Protein AF-A0A1F8F5S4-F1 (afdb_monomer_lite)

Secondary structure (DSSP, 8-state):
--------TTHHHHHHHTT---------SHHHHHHHHHHHHHHHHHHHHHHHHHHHHHS--HHHHHHHHHHHHHHHHHHHHHHHHTTS--HHHHHHHHHHHHHHHHHHH--GGG-------

Radius of gyration: 18.39 Å; chains: 1; bounding box: 43×29×50 Å

Structure (mmCIF, N/CA/C/O backbone):
data_AF-A0A1F8F5S4-F1
#
_entry.id   AF-A0A1F8F5S4-F1
#
loop_
_atom_site.group_PDB
_atom_site.id
_atom_site.type_symbol
_atom_site.label_atom_id
_atom_site.label_alt_id
_atom_site.label_comp_id
_atom_site.label_asym_id
_atom_site.label_entity_id
_atom_site.label_seq_id
_atom_site.pdbx_PDB_ins_code
_atom_site.Cartn_x
_atom_site.Cartn_y
_atom_site.Cartn_z
_atom_site.occupancy
_atom_site.B_iso_or_equiv
_atom_site.auth_seq_id
_atom_site.auth_comp_id
_atom_site.auth_asym_id
_atom_site.auth_atom_id
_atom_site.pdbx_PDB_model_num
ATOM 1 N N . MET A 1 1 ? -3.335 6.598 23.772 1.00 67.62 1 MET A N 1
ATOM 2 C CA . MET A 1 1 ? -2.866 7.152 22.482 1.00 67.62 1 MET A CA 1
ATOM 3 C C . MET A 1 1 ? -4.069 7.521 21.626 1.00 67.62 1 MET A C 1
ATOM 5 O O . MET A 1 1 ? -5.108 6.882 21.768 1.00 67.62 1 MET A O 1
ATOM 9 N N . LYS A 1 2 ? -3.966 8.569 20.802 1.00 81.50 2 LYS A N 1
ATOM 10 C CA . LYS A 1 2 ? -5.013 8.971 19.852 1.00 81.50 2 LYS A CA 1
ATOM 11 C C . LYS A 1 2 ? -4.551 8.562 18.457 1.00 81.50 2 LYS A C 1
ATOM 13 O O . LYS A 1 2 ? -3.484 8.989 18.037 1.00 81.50 2 LYS A O 1
ATOM 18 N N . TYR A 1 3 ? -5.343 7.744 17.776 1.00 87.56 3 TYR A N 1
ATOM 19 C CA . TYR A 1 3 ? -5.066 7.304 16.411 1.00 87.56 3 TYR A CA 1
ATOM 20 C C . TYR A 1 3 ? -5.969 8.062 15.441 1.00 87.56 3 TYR A C 1
ATOM 22 O O . TYR A 1 3 ? -7.119 8.358 15.766 1.00 87.56 3 TYR A O 1
ATOM 30 N N . ASN A 1 4 ? -5.442 8.386 14.265 1.00 90.56 4 ASN A N 1
ATOM 31 C CA . ASN A 1 4 ? -6.189 9.007 13.176 1.00 90.56 4 ASN A CA 1
ATOM 32 C C . ASN A 1 4 ? -5.799 8.332 11.859 1.00 90.56 4 ASN A C 1
ATOM 34 O O . ASN A 1 4 ? -5.264 8.985 10.968 1.00 90.56 4 ASN A O 1
ATOM 38 N N . LYS A 1 5 ? -6.007 7.016 11.774 1.00 95.12 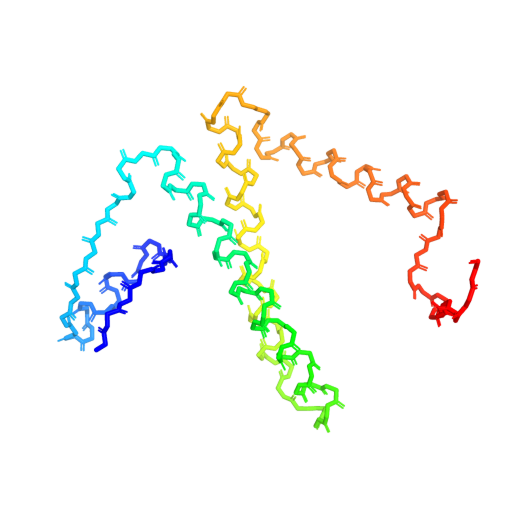5 LYS A N 1
ATOM 39 C CA . LYS A 1 5 ? -5.617 6.205 10.618 1.00 95.12 5 LYS A CA 1
ATOM 40 C C . LYS A 1 5 ? -6.790 5.421 10.052 1.00 95.12 5 LYS A C 1
ATOM 42 O O . LYS A 1 5 ? -7.740 5.116 10.776 1.00 95.12 5 LYS A O 1
ATOM 47 N N . LEU A 1 6 ? -6.711 5.114 8.762 1.00 97.75 6 LEU A N 1
ATOM 48 C CA . LEU A 1 6 ? -7.646 4.210 8.105 1.00 97.75 6 LEU A CA 1
ATOM 49 C C . LEU A 1 6 ? -7.361 2.775 8.558 1.00 97.75 6 LEU A C 1
ATOM 51 O O . LEU A 1 6 ? -6.207 2.367 8.647 1.00 97.75 6 LEU A O 1
ATOM 55 N N . VAL A 1 7 ? -8.407 2.008 8.848 1.00 97.25 7 VAL A N 1
ATOM 56 C CA . VAL A 1 7 ? -8.300 0.600 9.251 1.00 97.25 7 VAL A CA 1
ATOM 57 C C . VAL A 1 7 ? -9.259 -0.248 8.426 1.00 97.25 7 VAL A C 1
ATOM 59 O O . VAL A 1 7 ? -10.265 0.263 7.940 1.00 97.25 7 VAL A O 1
ATOM 62 N N . ARG A 1 8 ? -8.967 -1.547 8.300 1.00 96.81 8 ARG A N 1
ATOM 63 C CA . ARG A 1 8 ? -9.876 -2.518 7.674 1.00 96.81 8 ARG A CA 1
ATOM 64 C C . ARG A 1 8 ? -11.211 -2.579 8.425 1.00 96.81 8 ARG A C 1
ATOM 66 O O . ARG A 1 8 ? -11.242 -2.502 9.655 1.00 96.81 8 ARG A O 1
ATOM 73 N N . ASP A 1 9 ? -12.295 -2.826 7.697 1.00 96.62 9 ASP A N 1
ATOM 74 C CA . ASP A 1 9 ? -13.677 -2.741 8.201 1.00 96.62 9 ASP A CA 1
ATOM 75 C C . ASP A 1 9 ? -13.958 -3.608 9.439 1.00 96.62 9 ASP A C 1
ATOM 77 O O . ASP A 1 9 ? -14.767 -3.250 10.293 1.00 96.62 9 ASP A O 1
ATOM 81 N N . ARG A 1 10 ? -13.266 -4.747 9.572 1.00 97.25 10 ARG A N 1
ATOM 82 C CA . ARG A 1 10 ? -13.442 -5.681 10.699 1.00 97.25 10 ARG A CA 1
ATOM 83 C C . ARG A 1 10 ? -12.601 -5.340 11.931 1.00 97.25 10 ARG A C 1
ATOM 85 O O . ARG A 1 10 ? -12.808 -5.943 12.983 1.00 97.25 10 ARG A O 1
ATOM 92 N N . ILE A 1 11 ? -11.673 -4.385 11.850 1.00 96.00 11 ILE A N 1
ATOM 93 C CA . ILE A 1 11 ? -10.802 -4.016 12.979 1.00 96.00 11 ILE A CA 1
ATOM 94 C C . ILE A 1 11 ? -11.609 -3.513 14.187 1.00 96.00 11 ILE A C 1
ATOM 96 O O . ILE A 1 11 ? -11.359 -4.004 15.293 1.00 96.00 11 ILE A O 1
ATOM 100 N N . PRO A 1 12 ? -12.623 -2.635 14.029 1.00 95.50 12 PRO A N 1
ATOM 101 C CA . PRO A 1 12 ? -13.500 -2.258 15.136 1.00 95.50 12 PRO A CA 1
ATOM 102 C C . PRO A 1 12 ? -14.150 -3.446 15.856 1.00 95.50 12 PRO A C 1
ATOM 104 O O . PRO A 1 12 ? -14.174 -3.494 17.089 1.00 95.50 12 PRO A O 1
ATOM 107 N N . GLU A 1 13 ? -14.643 -4.430 15.101 1.00 96.44 13 GLU A N 1
ATOM 108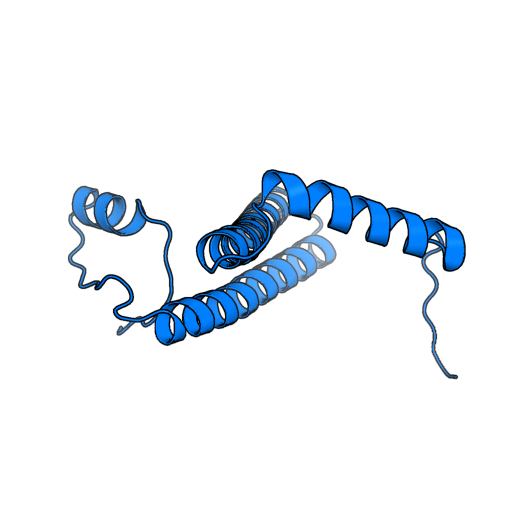 C CA . GLU A 1 13 ? -15.288 -5.624 15.654 1.00 96.44 13 GLU A CA 1
ATOM 109 C C . GLU A 1 13 ? -14.295 -6.522 16.394 1.00 96.44 13 GLU A C 1
ATOM 111 O O . GLU A 1 13 ? -14.598 -7.013 17.483 1.00 96.44 13 GLU A O 1
ATOM 116 N N . ILE A 1 14 ? -13.102 -6.718 15.826 1.00 96.81 14 ILE A N 1
ATOM 117 C CA . ILE A 1 14 ? -12.028 -7.518 16.426 1.00 96.81 14 ILE A CA 1
ATOM 118 C C . ILE A 1 14 ? -11.591 -6.905 17.761 1.00 96.81 14 ILE A C 1
ATOM 120 O O . ILE A 1 14 ? -11.491 -7.625 18.757 1.00 96.81 14 ILE A O 1
ATOM 124 N N . ILE A 1 15 ? -11.392 -5.583 17.819 1.00 94.44 15 ILE A N 1
ATOM 125 C CA . ILE A 1 15 ? -11.011 -4.886 19.058 1.00 94.44 15 ILE A CA 1
ATOM 126 C C . ILE A 1 15 ? -12.102 -5.050 20.121 1.00 94.44 15 ILE A C 1
ATOM 128 O O . ILE A 1 15 ? -11.797 -5.393 21.265 1.00 94.44 15 ILE A O 1
ATOM 132 N N . LYS A 1 16 ? -13.376 -4.873 19.745 1.00 94.88 16 LYS A N 1
ATOM 133 C CA . LYS A 1 16 ? -14.509 -5.039 20.666 1.00 94.88 16 LYS A CA 1
ATOM 134 C C . LYS A 1 16 ? -14.606 -6.470 21.206 1.00 94.88 16 LYS A C 1
ATOM 136 O O . LYS A 1 16 ? -14.814 -6.650 22.403 1.00 94.88 16 LYS A O 1
ATOM 141 N N . LYS A 1 17 ? -14.419 -7.487 20.354 1.00 95.62 17 LYS A N 1
ATOM 142 C CA . LYS A 1 17 ? -14.428 -8.911 20.752 1.00 95.62 17 LYS A CA 1
ATOM 143 C C . LYS A 1 17 ? -13.314 -9.256 21.742 1.00 95.62 17 LYS A C 1
ATOM 145 O O . LYS A 1 17 ? -13.524 -10.090 22.613 1.00 95.62 17 LYS A O 1
ATOM 150 N N . ARG A 1 18 ? -12.162 -8.586 21.654 1.00 95.81 18 ARG A N 1
ATOM 151 C CA . ARG A 1 18 ? -11.046 -8.722 22.608 1.00 95.81 18 ARG A CA 1
ATOM 152 C C . ARG A 1 18 ? -11.257 -7.939 23.918 1.00 95.81 18 ARG A C 1
ATOM 154 O O . ARG A 1 18 ? -10.332 -7.829 24.712 1.00 95.81 18 ARG A O 1
ATOM 161 N N . GLY A 1 19 ? -12.443 -7.362 24.142 1.00 94.88 19 GLY A N 1
ATOM 162 C CA . GLY A 1 19 ? -12.749 -6.535 25.317 1.00 94.88 19 GLY A CA 1
ATOM 163 C C . GLY A 1 19 ? -12.173 -5.114 25.253 1.00 94.88 19 GLY A C 1
ATOM 164 O O . GLY A 1 19 ? -12.263 -4.363 26.225 1.00 94.88 19 GLY A O 1
ATOM 165 N N . GLY A 1 20 ? -11.590 -4.723 24.116 1.00 90.88 20 GLY A N 1
ATOM 166 C CA . GLY A 1 20 ? -11.025 -3.397 23.910 1.00 90.88 20 GLY A CA 1
ATOM 167 C C . GLY A 1 20 ? -12.100 -2.320 23.764 1.00 90.88 20 GLY A C 1
ATOM 168 O O . GLY A 1 20 ? -13.177 -2.544 23.207 1.00 90.88 20 GLY A O 1
ATOM 169 N N . LYS A 1 21 ? -11.788 -1.110 24.234 1.00 90.00 21 LYS A N 1
ATOM 170 C CA . LYS A 1 21 ? -12.595 0.092 23.988 1.00 90.00 21 LYS A CA 1
ATOM 171 C C . LYS A 1 21 ? -11.968 0.878 22.842 1.00 90.00 21 LYS A C 1
ATOM 173 O O . LYS A 1 21 ? -10.781 1.186 22.893 1.00 90.00 21 LYS A O 1
ATOM 178 N N . LEU A 1 22 ? -12.768 1.247 21.847 1.00 93.44 22 LEU A N 1
ATOM 179 C CA . LEU A 1 22 ? -12.336 2.112 20.753 1.00 93.44 22 LEU A CA 1
ATOM 180 C C . LEU A 1 22 ? -13.382 3.181 20.437 1.00 93.44 22 LEU A C 1
ATOM 182 O O . LEU A 1 22 ? -14.561 3.032 20.758 1.00 93.44 22 LEU A O 1
ATOM 186 N N . LYS A 1 23 ? -12.936 4.242 19.769 1.00 94.25 23 LYS A N 1
ATOM 187 C CA . LYS A 1 23 ? -13.789 5.222 19.097 1.00 94.25 23 LYS A CA 1
ATOM 188 C C . LYS A 1 23 ? -13.353 5.276 17.640 1.00 94.25 23 LYS A C 1
ATOM 190 O O . LYS A 1 23 ? -12.156 5.335 17.377 1.00 94.25 23 LYS A O 1
ATOM 195 N N . PHE A 1 24 ? -14.310 5.249 16.727 1.00 95.31 24 PHE A N 1
ATOM 196 C CA . PHE A 1 24 ? -14.076 5.390 15.296 1.00 95.31 24 PHE A CA 1
ATOM 197 C C . PHE A 1 24 ? -15.230 6.180 14.684 1.00 95.31 24 PHE A C 1
ATOM 199 O O . PHE A 1 24 ? -16.308 6.279 15.276 1.00 95.31 24 PHE A O 1
ATOM 206 N N . HIS A 1 25 ? -15.005 6.720 13.498 1.00 96.12 25 HIS A N 1
ATOM 207 C CA . HIS A 1 25 ? -16.042 7.274 12.644 1.00 96.12 25 HIS A CA 1
ATOM 208 C C . HIS A 1 25 ? -15.808 6.774 11.222 1.00 96.12 25 HIS A C 1
ATOM 210 O O . HIS A 1 25 ? -14.695 6.396 10.858 1.00 96.12 25 HIS A O 1
ATOM 216 N N . VAL A 1 26 ? -16.872 6.746 10.430 1.00 97.00 26 VAL A N 1
ATOM 217 C CA . VAL A 1 26 ? -16.761 6.522 8.987 1.00 97.00 26 VAL A CA 1
ATOM 218 C C . VAL A 1 26 ? -16.425 7.862 8.343 1.00 97.00 26 VAL A C 1
ATOM 2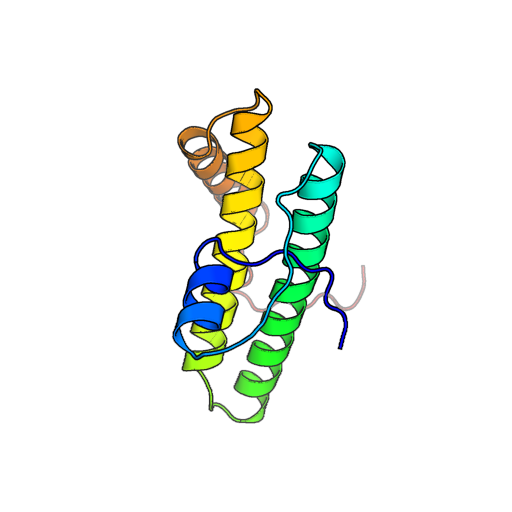20 O O . VAL A 1 26 ? -16.971 8.884 8.765 1.00 97.00 26 VAL A O 1
ATOM 223 N N . ALA A 1 27 ? -15.530 7.866 7.351 1.00 96.50 27 ALA A N 1
ATOM 224 C CA . ALA A 1 27 ? -15.152 9.084 6.643 1.00 96.50 27 ALA A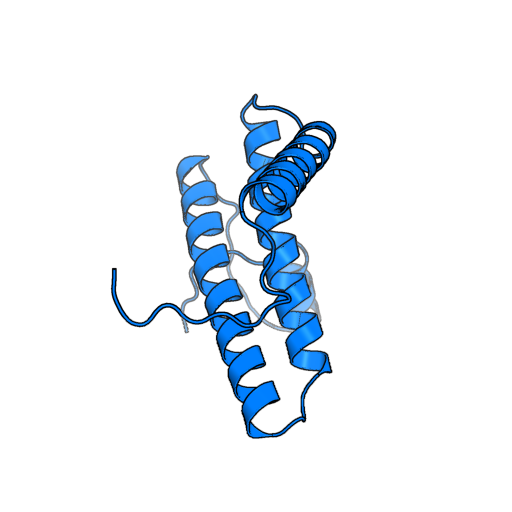 CA 1
ATOM 225 C C . ALA A 1 27 ? -16.403 9.830 6.151 1.00 96.50 27 ALA A C 1
ATOM 227 O O . ALA A 1 27 ? -17.261 9.276 5.465 1.00 96.50 27 ALA A O 1
ATOM 228 N N . SER A 1 28 ? -16.503 11.097 6.533 1.00 95.44 28 SER A N 1
ATOM 229 C CA . SER A 1 28 ? -17.680 11.945 6.323 1.00 95.44 28 SER A CA 1
ATOM 230 C C . SER A 1 28 ? -17.743 12.541 4.919 1.00 95.44 28 SER A C 1
ATOM 232 O O . SER A 1 28 ? -18.794 12.996 4.470 1.00 95.44 28 SER A O 1
ATOM 234 N N . SER A 1 29 ? -16.610 12.559 4.215 1.00 96.19 29 SER A N 1
ATOM 235 C CA . SER A 1 29 ? -16.501 13.136 2.885 1.00 96.19 29 SER A CA 1
ATOM 236 C C . SER A 1 29 ? -15.565 12.342 1.989 1.00 96.19 29 SER A C 1
ATOM 238 O O . SER A 1 29 ? -14.636 11.665 2.434 1.00 96.19 29 SER A O 1
ATOM 240 N N . ASN A 1 30 ? -15.767 12.520 0.685 1.00 94.44 30 ASN A N 1
ATOM 241 C CA . ASN A 1 30 ? -14.890 11.950 -0.325 1.00 94.44 30 ASN A CA 1
ATOM 242 C C . ASN A 1 30 ? -13.437 12.437 -0.192 1.00 94.44 30 ASN A C 1
ATOM 244 O O . ASN A 1 30 ? -12.504 11.703 -0.506 1.00 94.44 30 ASN A O 1
ATOM 248 N N . TYR A 1 31 ? -13.256 13.684 0.249 1.00 95.12 31 TYR A N 1
ATOM 249 C CA . TYR A 1 31 ? -11.945 14.287 0.464 1.00 95.12 31 TYR A CA 1
ATOM 250 C C . TYR A 1 31 ? -11.222 13.643 1.650 1.00 95.12 31 TYR A C 1
ATOM 252 O O . TYR A 1 31 ? -10.062 13.259 1.529 1.00 95.12 31 TYR A O 1
ATOM 260 N N . GLU A 1 32 ? -11.931 13.462 2.768 1.00 96.88 32 GLU A N 1
ATOM 261 C CA . GLU A 1 32 ? -11.393 12.800 3.956 1.00 96.88 32 GLU A CA 1
ATOM 262 C C . GLU A 1 32 ? -10.929 11.379 3.635 1.00 96.88 32 GLU A C 1
ATOM 264 O O . GLU A 1 32 ? -9.791 11.028 3.935 1.00 96.88 32 GLU A O 1
ATOM 269 N N . PHE A 1 33 ? -11.773 10.581 2.974 1.00 97.19 33 PHE A N 1
ATOM 270 C CA . PHE A 1 33 ? -11.410 9.206 2.644 1.00 97.19 33 PHE A CA 1
ATOM 271 C C . PHE A 1 33 ? -10.222 9.132 1.679 1.00 97.19 33 PHE A C 1
ATOM 273 O O . PHE A 1 33 ? -9.339 8.300 1.858 1.00 97.19 33 PHE A O 1
ATOM 280 N N . TRP A 1 34 ? -10.147 10.032 0.693 1.00 95.94 34 TRP A N 1
ATOM 281 C CA . TRP A 1 34 ? -9.039 10.047 -0.264 1.00 95.94 34 TRP A CA 1
ATOM 282 C C . TRP A 1 34 ? -7.704 10.419 0.380 1.00 95.94 34 TRP A C 1
ATOM 284 O O . TRP A 1 34 ? -6.690 9.777 0.108 1.00 95.94 34 TRP A O 1
ATOM 294 N N . ASN A 1 35 ? -7.712 11.392 1.292 1.00 96.94 35 ASN A N 1
ATOM 295 C CA . ASN A 1 35 ? -6.534 11.703 2.097 1.00 96.94 35 ASN A CA 1
ATOM 296 C C . ASN A 1 35 ? -6.146 10.522 2.988 1.00 96.94 35 ASN A C 1
ATOM 298 O O . ASN A 1 35 ? -4.973 10.176 3.056 1.00 96.94 35 ASN A O 1
ATOM 302 N N . LYS A 1 36 ? -7.123 9.856 3.611 1.00 97.94 36 LYS A N 1
ATOM 303 C CA . LYS A 1 36 ? -6.866 8.690 4.463 1.00 97.94 36 LYS A CA 1
ATOM 304 C C . LYS A 1 36 ? -6.340 7.481 3.690 1.00 97.94 36 LYS A C 1
ATOM 306 O O . LYS A 1 36 ? -5.494 6.774 4.220 1.00 97.94 36 LYS A O 1
ATOM 311 N N . LEU A 1 37 ? -6.765 7.269 2.444 1.00 98.00 37 LEU A N 1
ATOM 312 C CA . LEU A 1 37 ? -6.177 6.262 1.553 1.00 98.00 37 LEU A CA 1
ATOM 313 C C . LEU A 1 37 ? -4.736 6.607 1.167 1.00 98.00 37 LEU A C 1
ATOM 315 O O . LEU A 1 37 ? -3.897 5.713 1.118 1.00 98.00 37 LEU A O 1
ATOM 319 N N . LYS A 1 38 ? -4.435 7.889 0.919 1.00 97.62 38 LYS A N 1
ATOM 320 C CA . LYS A 1 38 ? -3.063 8.344 0.659 1.00 97.62 38 LYS A CA 1
ATOM 321 C C . LYS A 1 38 ? -2.160 8.106 1.874 1.00 97.62 38 LYS A C 1
ATOM 323 O O . LYS A 1 38 ? -1.109 7.503 1.720 1.00 97.62 38 LYS A O 1
ATOM 328 N N . GLU A 1 39 ? -2.585 8.547 3.056 1.00 98.19 39 GLU A N 1
ATOM 329 C CA . GLU A 1 39 ? -1.849 8.327 4.309 1.00 98.19 39 GLU A CA 1
ATOM 330 C C . GLU A 1 39 ? -1.653 6.830 4.578 1.00 98.19 39 GLU A C 1
ATOM 332 O O . GLU A 1 39 ? -0.565 6.410 4.951 1.00 98.19 39 GLU A O 1
ATOM 337 N N . LYS A 1 40 ? -2.681 6.007 4.330 1.00 98.31 40 LYS A N 1
ATOM 338 C CA . LYS A 1 40 ? -2.575 4.556 4.502 1.00 98.31 40 LYS A CA 1
ATOM 339 C C . LYS A 1 40 ? -1.599 3.934 3.503 1.00 98.31 40 LYS A C 1
ATOM 341 O O . LYS A 1 40 ? -0.849 3.053 3.879 1.00 98.31 40 LYS A O 1
ATOM 346 N N . LEU A 1 41 ? -1.546 4.419 2.261 1.00 98.25 41 LEU A N 1
ATOM 347 C CA . LEU A 1 41 ? -0.554 3.965 1.281 1.00 98.25 41 LEU A CA 1
ATOM 348 C C . LEU A 1 41 ? 0.880 4.319 1.704 1.00 98.25 41 LEU A C 1
ATOM 350 O O . LEU A 1 41 ? 1.790 3.538 1.450 1.00 98.25 41 LEU A O 1
ATOM 354 N N . GLU A 1 42 ? 1.081 5.487 2.320 1.00 98.25 42 GLU A N 1
ATOM 355 C CA . GLU A 1 42 ? 2.376 5.888 2.881 1.00 98.25 42 GLU A CA 1
ATOM 356 C C . GLU A 1 42 ? 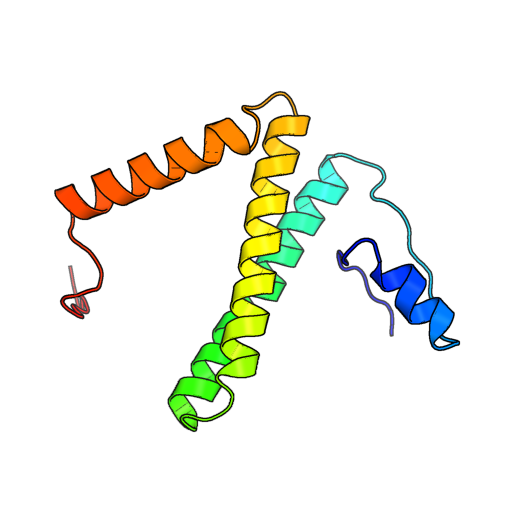2.762 4.996 4.078 1.00 98.25 42 GLU A C 1
ATOM 358 O O . GLU A 1 42 ? 3.907 4.556 4.137 1.00 98.25 42 GLU A O 1
ATOM 363 N N . GLU A 1 43 ? 1.809 4.678 4.967 1.00 98.00 43 GLU A N 1
ATOM 364 C CA . GLU A 1 43 ? 1.971 3.738 6.096 1.00 98.00 43 GLU A CA 1
ATOM 365 C C . GLU A 1 43 ? 2.414 2.349 5.605 1.00 98.00 43 GLU A C 1
ATOM 367 O O . GLU A 1 43 ? 3.523 1.932 5.925 1.00 98.00 43 GLU A O 1
ATOM 372 N N . GLU A 1 44 ? 1.630 1.696 4.737 1.00 98.31 44 GLU A N 1
ATOM 373 C CA . GLU A 1 44 ? 1.940 0.336 4.250 1.00 98.31 44 GLU A CA 1
ATOM 374 C C . GLU A 1 44 ? 3.229 0.281 3.416 1.00 98.31 44 GLU A C 1
ATOM 376 O O . GLU A 1 44 ? 3.933 -0.723 3.379 1.00 98.31 44 GLU A O 1
ATOM 381 N N . CYS A 1 45 ? 3.553 1.358 2.691 1.00 98.44 45 CYS A N 1
ATOM 382 C CA . CYS A 1 45 ? 4.816 1.434 1.961 1.00 98.44 45 CYS A CA 1
ATOM 383 C C . CYS A 1 45 ? 6.007 1.497 2.924 1.00 98.44 45 CYS A C 1
ATOM 385 O O . CYS A 1 45 ? 7.047 0.923 2.615 1.00 98.44 45 CYS A O 1
ATOM 387 N N . GLY A 1 46 ? 5.870 2.201 4.051 1.00 98.31 46 GLY A N 1
ATOM 388 C CA . GLY A 1 46 ? 6.867 2.224 5.119 1.00 98.31 46 GLY A CA 1
ATOM 389 C C . GLY A 1 46 ? 7.042 0.848 5.756 1.00 98.31 46 GLY A C 1
ATOM 390 O O . GLY A 1 46 ? 8.161 0.349 5.800 1.00 98.31 46 GLY A O 1
ATOM 391 N N . GLU A 1 47 ? 5.939 0.205 6.146 1.00 98.12 47 GLU A N 1
ATOM 392 C CA . GLU A 1 47 ? 5.943 -1.138 6.751 1.00 98.12 47 GLU A CA 1
ATOM 393 C C . GLU A 1 47 ? 6.558 -2.184 5.796 1.00 98.12 47 GLU A C 1
ATOM 395 O O . GLU A 1 47 ? 7.410 -2.979 6.199 1.00 98.12 47 GLU A O 1
ATOM 400 N N . LEU A 1 48 ? 6.252 -2.116 4.493 1.00 98.44 48 LEU A N 1
ATOM 401 C CA . LEU A 1 48 ? 6.883 -2.969 3.480 1.00 98.44 48 LEU A CA 1
ATOM 402 C C . LEU A 1 48 ? 8.385 -2.689 3.308 1.00 98.44 48 LEU A C 1
ATOM 404 O O . LEU A 1 48 ? 9.158 -3.624 3.105 1.00 98.44 48 LEU A O 1
ATOM 408 N N . LEU A 1 49 ? 8.820 -1.425 3.360 1.00 98.19 49 LEU A N 1
ATOM 409 C CA . LEU A 1 49 ? 10.247 -1.086 3.299 1.00 98.19 49 LEU A CA 1
ATOM 410 C C . LEU A 1 49 ? 10.995 -1.641 4.516 1.00 98.19 49 LEU A C 1
ATOM 412 O O . LEU A 1 49 ? 12.032 -2.274 4.333 1.00 98.19 49 LEU A O 1
ATOM 416 N N . GLU A 1 50 ? 10.439 -1.483 5.718 1.00 97.12 50 GLU A N 1
ATOM 417 C CA . GLU A 1 50 ? 10.996 -2.056 6.949 1.00 97.12 50 GLU A CA 1
ATOM 418 C C . GLU A 1 50 ? 11.084 -3.588 6.862 1.00 97.12 50 GLU A C 1
ATOM 420 O O . GLU A 1 50 ? 12.122 -4.170 7.172 1.00 97.12 50 GLU A O 1
ATOM 425 N N . ALA A 1 51 ? 10.040 -4.257 6.361 1.00 97.12 51 ALA A N 1
ATOM 426 C CA . ALA A 1 51 ? 10.052 -5.708 6.173 1.00 97.12 51 ALA A CA 1
ATOM 427 C C . ALA A 1 51 ? 11.102 -6.170 5.143 1.00 97.12 51 ALA A C 1
ATOM 429 O O . ALA A 1 51 ? 11.731 -7.214 5.324 1.00 97.12 51 ALA A O 1
ATOM 430 N N . ILE A 1 52 ? 11.326 -5.397 4.072 1.00 96.81 52 ILE A N 1
ATOM 431 C CA . ILE A 1 52 ? 12.401 -5.659 3.102 1.00 96.81 52 ILE A CA 1
ATOM 432 C C . ILE A 1 52 ? 13.776 -5.501 3.762 1.00 96.81 52 ILE A C 1
ATOM 434 O O . ILE A 1 52 ? 14.648 -6.340 3.539 1.00 96.81 52 ILE A O 1
ATOM 438 N N . GLU A 1 53 ? 13.984 -4.444 4.549 1.00 95.94 53 GLU A N 1
ATOM 439 C CA . GLU A 1 53 ? 15.248 -4.195 5.254 1.00 95.94 53 GLU A CA 1
ATOM 440 C C . GLU A 1 53 ? 15.569 -5.313 6.248 1.00 95.94 53 GLU A C 1
ATOM 442 O O . GLU A 1 53 ? 16.690 -5.826 6.248 1.00 95.94 53 GLU A O 1
ATOM 447 N N . GLU A 1 54 ? 14.583 -5.743 7.038 1.00 94.62 54 GLU A N 1
ATOM 448 C CA . GLU A 1 54 ? 14.722 -6.873 7.961 1.00 94.62 54 GLU A CA 1
ATOM 449 C C . GLU A 1 54 ? 15.064 -8.167 7.213 1.00 94.62 54 GLU A C 1
ATOM 451 O O . GLU A 1 54 ? 16.055 -8.819 7.545 1.00 94.62 54 GLU A O 1
ATOM 456 N N . TYR A 1 55 ? 14.317 -8.496 6.152 1.00 94.75 55 TYR A N 1
ATOM 457 C CA . TYR A 1 55 ? 14.567 -9.696 5.349 1.00 94.75 55 TYR A CA 1
ATOM 458 C C . TYR A 1 55 ? 15.974 -9.703 4.732 1.00 94.75 55 TYR A C 1
ATOM 460 O O . TYR A 1 55 ? 16.648 -10.730 4.728 1.00 94.75 55 TYR A O 1
ATOM 468 N N . VAL A 1 56 ? 16.457 -8.557 4.241 1.00 93.44 56 VAL A N 1
ATOM 469 C CA . VAL A 1 56 ? 17.818 -8.430 3.687 1.00 93.44 56 VAL A CA 1
ATOM 470 C C . VAL A 1 56 ? 18.892 -8.531 4.774 1.00 93.44 56 VAL A C 1
ATOM 472 O O . VAL A 1 56 ? 19.979 -9.041 4.504 1.00 93.44 56 VAL A O 1
ATOM 475 N N . ALA A 1 57 ? 18.621 -8.040 5.985 1.00 93.00 57 ALA A N 1
ATOM 476 C CA . ALA A 1 57 ? 19.588 -8.035 7.079 1.00 93.00 57 ALA A CA 1
ATOM 477 C C . ALA A 1 57 ? 19.770 -9.412 7.732 1.00 93.00 57 ALA A C 1
ATOM 479 O O . ALA A 1 57 ? 20.888 -9.746 8.131 1.00 93.00 57 ALA A O 1
ATOM 480 N N . THR A 1 58 ? 18.695 -10.194 7.870 1.00 89.31 58 THR A N 1
ATOM 481 C CA . THR A 1 58 ? 18.723 -11.447 8.643 1.00 89.31 58 THR A CA 1
ATOM 482 C C . THR A 1 58 ? 18.397 -12.700 7.837 1.00 89.31 58 THR A C 1
ATOM 484 O O . THR A 1 58 ? 18.569 -13.790 8.374 1.00 89.31 58 THR A O 1
ATOM 487 N N . GLU A 1 59 ? 17.930 -12.575 6.586 1.00 81.25 59 GLU A N 1
ATOM 488 C CA . GLU A 1 59 ? 17.336 -13.675 5.793 1.00 81.25 59 GLU A CA 1
ATOM 489 C C . GLU A 1 59 ? 16.244 -14.452 6.562 1.00 81.25 59 GLU A C 1
ATOM 491 O O . GLU A 1 59 ? 15.939 -15.607 6.272 1.00 81.25 59 GLU A O 1
ATOM 496 N N . ASP A 1 60 ? 15.637 -13.784 7.543 1.00 80.06 60 ASP A N 1
ATOM 497 C CA . ASP A 1 60 ? 14.577 -14.273 8.422 1.00 80.06 60 ASP A CA 1
ATOM 498 C C . ASP A 1 60 ? 13.373 -13.319 8.290 1.00 80.06 60 ASP A C 1
ATOM 500 O O . ASP A 1 60 ? 13.527 -12.202 7.795 1.00 80.06 60 ASP A O 1
ATOM 504 N N . ASN A 1 61 ? 12.176 -13.732 8.709 1.00 87.62 61 ASN A N 1
ATOM 505 C CA . ASN A 1 61 ? 10.916 -12.973 8.570 1.00 87.62 61 ASN A CA 1
ATOM 506 C C . ASN A 1 61 ? 10.321 -12.866 7.146 1.00 87.62 61 ASN A C 1
ATOM 508 O O . ASN A 1 61 ? 9.664 -11.875 6.817 1.00 87.62 61 ASN A O 1
ATOM 512 N N . GLU A 1 62 ? 10.458 -13.902 6.308 1.00 94.25 62 GLU A N 1
ATOM 513 C CA . GLU A 1 62 ? 9.747 -13.979 5.012 1.00 94.25 62 GLU A CA 1
ATOM 514 C C . GLU A 1 62 ? 8.223 -13.806 5.172 1.00 94.25 62 GLU A C 1
ATOM 516 O O . GLU A 1 62 ? 7.580 -13.145 4.355 1.00 94.25 62 GLU A O 1
ATOM 521 N N . GLU A 1 63 ? 7.642 -14.341 6.251 1.00 95.50 63 GLU A N 1
ATOM 522 C CA . GLU A 1 63 ? 6.210 -14.200 6.540 1.00 95.50 63 GLU A CA 1
ATOM 523 C C . GLU A 1 63 ? 5.799 -12.733 6.698 1.00 95.50 63 GLU A C 1
ATOM 525 O O . GLU A 1 63 ? 4.821 -12.315 6.081 1.00 95.50 63 GLU A O 1
ATOM 530 N N . LYS A 1 64 ? 6.582 -11.926 7.427 1.00 95.81 64 LYS A N 1
ATOM 531 C CA . LYS A 1 64 ? 6.320 -10.488 7.577 1.00 95.81 64 LYS A CA 1
ATOM 532 C C . LYS A 1 64 ? 6.374 -9.780 6.224 1.00 95.81 64 LYS A C 1
ATOM 534 O O . LYS A 1 64 ? 5.473 -9.019 5.894 1.00 95.81 64 LYS A O 1
ATOM 539 N N . LEU A 1 65 ? 7.378 -10.074 5.392 1.00 97.19 65 LEU A N 1
ATOM 540 C CA . LEU A 1 65 ? 7.466 -9.511 4.040 1.00 97.19 65 LEU A CA 1
ATOM 541 C C . LEU A 1 65 ? 6.224 -9.842 3.193 1.00 97.19 65 LEU A C 1
ATOM 543 O O . LEU A 1 65 ? 5.731 -8.984 2.454 1.00 97.19 65 LEU A O 1
ATOM 547 N N . ILE A 1 66 ? 5.710 -11.071 3.289 1.00 97.75 66 ILE A N 1
ATOM 548 C CA . ILE A 1 66 ? 4.486 -11.489 2.594 1.00 97.75 66 ILE A CA 1
ATOM 549 C C . ILE A 1 66 ? 3.263 -10.738 3.137 1.00 97.75 66 ILE A C 1
ATOM 551 O O . ILE A 1 66 ? 2.456 -10.263 2.333 1.00 97.75 66 ILE A O 1
ATOM 555 N N . GLU A 1 67 ? 3.126 -10.615 4.461 1.00 97.81 67 GLU A N 1
ATOM 556 C CA . GLU A 1 67 ? 2.019 -9.899 5.109 1.00 97.81 67 GLU A CA 1
ATOM 557 C C . GLU A 1 67 ? 1.987 -8.421 4.700 1.00 97.81 67 GLU A C 1
ATOM 559 O O . GLU A 1 67 ? 0.981 -7.967 4.150 1.00 97.81 67 GLU A O 1
ATOM 564 N N . GLU A 1 68 ? 3.103 -7.701 4.828 1.00 98.19 68 GLU A N 1
ATOM 565 C CA . GLU A 1 68 ? 3.164 -6.276 4.470 1.00 98.19 68 GLU A CA 1
ATOM 566 C C . GLU A 1 68 ? 3.013 -6.053 2.956 1.00 98.19 68 GLU A C 1
ATOM 568 O O . GLU A 1 68 ? 2.420 -5.074 2.495 1.00 98.19 68 GLU A O 1
ATOM 573 N N . THR A 1 69 ? 3.465 -7.007 2.130 1.00 98.38 69 THR A N 1
ATOM 574 C CA . THR A 1 69 ? 3.185 -6.970 0.686 1.00 98.38 69 THR A CA 1
ATOM 575 C C . THR A 1 69 ? 1.682 -7.092 0.413 1.00 98.38 69 THR A C 1
ATOM 577 O O . THR A 1 69 ? 1.161 -6.414 -0.480 1.00 98.38 69 THR A O 1
ATOM 580 N N . ALA A 1 70 ? 0.970 -7.956 1.143 1.00 98.31 70 ALA A N 1
ATOM 581 C CA . ALA A 1 70 ? -0.471 -8.129 0.988 1.00 98.31 70 ALA A CA 1
ATOM 582 C C . ALA A 1 70 ? -1.247 -6.889 1.455 1.00 98.31 70 ALA A C 1
ATOM 584 O O . ALA A 1 70 ? -2.201 -6.480 0.783 1.00 98.31 70 ALA A O 1
ATOM 585 N N . ASP A 1 71 ? -0.822 -6.259 2.548 1.00 98.06 71 ASP A N 1
ATOM 586 C CA . ASP A 1 71 ? -1.453 -5.047 3.069 1.00 98.06 71 ASP A CA 1
ATOM 587 C C . ASP A 1 71 ? -1.229 -3.853 2.119 1.00 98.06 71 ASP A C 1
ATOM 589 O O . ASP A 1 71 ? -2.198 -3.180 1.739 1.00 98.06 71 ASP A O 1
ATOM 593 N N . PHE A 1 72 ? -0.020 -3.693 1.563 1.00 98.44 72 PHE A N 1
ATOM 594 C CA . PHE A 1 72 ? 0.258 -2.717 0.501 1.00 98.44 72 PHE A CA 1
ATOM 595 C C . PHE A 1 72 ? -0.619 -2.926 -0.749 1.00 98.44 72 PHE A C 1
ATOM 597 O O . PHE A 1 72 ? -1.155 -1.967 -1.321 1.00 98.44 72 PHE A O 1
ATOM 604 N N . LEU A 1 73 ? -0.806 -4.178 -1.185 1.00 97.56 73 LEU A N 1
ATOM 605 C CA . LEU A 1 73 ? -1.669 -4.503 -2.328 1.00 97.56 73 LEU A CA 1
ATOM 606 C C . LEU A 1 73 ? -3.151 -4.198 -2.053 1.00 97.56 73 LEU A C 1
ATOM 608 O O . LEU A 1 73 ? -3.819 -3.655 -2.936 1.00 97.56 73 LEU A O 1
ATOM 612 N N . GLU A 1 74 ? -3.657 -4.473 -0.847 1.00 98.25 74 GLU A N 1
ATOM 613 C CA . GLU A 1 74 ? -5.043 -4.157 -0.463 1.00 98.25 74 GLU A CA 1
ATOM 614 C C . GLU A 1 74 ? -5.317 -2.648 -0.553 1.00 98.25 74 GLU A C 1
ATOM 616 O O . GLU A 1 74 ? -6.372 -2.229 -1.039 1.00 98.25 74 GLU A O 1
ATOM 621 N N . VAL A 1 75 ? -4.356 -1.805 -0.158 1.00 97.88 75 VAL A N 1
ATOM 622 C CA . VAL A 1 75 ? -4.509 -0.346 -0.274 1.00 97.88 75 VAL A CA 1
ATOM 623 C C . VAL A 1 75 ? -4.524 0.106 -1.734 1.00 97.88 75 VAL A C 1
ATOM 625 O O . VAL A 1 75 ? -5.349 0.948 -2.104 1.00 97.88 75 VAL A O 1
ATOM 628 N N . LEU A 1 76 ? -3.679 -0.467 -2.598 1.00 96.62 76 LEU A N 1
ATOM 629 C CA . LEU A 1 76 ? -3.730 -0.184 -4.038 1.00 96.62 76 LEU A CA 1
ATOM 630 C C . LEU A 1 76 ? -5.085 -0.571 -4.647 1.00 96.62 76 LEU A C 1
ATOM 632 O O . LEU A 1 76 ? -5.645 0.190 -5.446 1.00 96.62 76 LEU A O 1
ATOM 636 N N . ASP A 1 77 ? -5.642 -1.710 -4.243 1.00 96.00 77 ASP A N 1
ATOM 637 C CA . ASP A 1 77 ? -6.970 -2.142 -4.671 1.00 96.00 77 ASP A CA 1
ATOM 638 C C . ASP A 1 77 ? -8.066 -1.197 -4.167 1.00 96.00 77 ASP A C 1
ATOM 640 O O . ASP A 1 77 ? -8.950 -0.819 -4.944 1.00 96.00 77 ASP A O 1
ATOM 644 N N . ALA A 1 78 ? -7.993 -0.739 -2.914 1.00 96.31 78 ALA A N 1
ATOM 645 C CA . ALA A 1 78 ? -8.922 0.244 -2.358 1.00 96.31 78 ALA A CA 1
ATOM 646 C C . ALA A 1 78 ? -8.879 1.579 -3.125 1.00 96.31 78 ALA A C 1
ATOM 648 O O . ALA A 1 78 ? -9.928 2.135 -3.471 1.00 96.31 78 ALA A O 1
ATOM 649 N N . VAL A 1 79 ? -7.683 2.055 -3.490 1.00 95.62 79 VAL A N 1
ATOM 650 C CA . VAL A 1 79 ? -7.492 3.256 -4.322 1.00 95.62 79 VAL A CA 1
ATOM 651 C C . VAL A 1 79 ? -8.162 3.090 -5.691 1.00 95.62 79 VAL A C 1
ATOM 653 O O . VAL A 1 79 ? -8.901 3.971 -6.145 1.00 95.62 79 VAL A O 1
ATOM 656 N N . LEU A 1 80 ? -7.950 1.957 -6.366 1.00 94.81 80 LEU A N 1
ATOM 657 C CA . LEU A 1 80 ? -8.566 1.702 -7.671 1.00 94.81 80 LEU A CA 1
ATOM 658 C C . LEU A 1 80 ? -10.087 1.552 -7.566 1.00 94.81 80 LEU A C 1
ATOM 660 O O . LEU A 1 80 ? -10.812 2.111 -8.395 1.00 94.81 80 LEU A O 1
ATOM 664 N N . ARG A 1 81 ? -10.578 0.832 -6.556 1.00 94.88 81 ARG A N 1
ATOM 665 C CA . ARG A 1 81 ? -12.009 0.626 -6.305 1.00 94.88 81 ARG A CA 1
ATOM 666 C C . ARG A 1 81 ? -12.725 1.956 -6.120 1.00 94.88 81 ARG A C 1
ATOM 668 O O . ARG A 1 81 ? -13.663 2.243 -6.864 1.00 94.88 81 ARG A O 1
ATOM 675 N N . TYR A 1 82 ? -12.208 2.804 -5.239 1.00 94.25 82 TYR A N 1
ATOM 676 C CA . TYR A 1 82 ? -12.815 4.096 -4.959 1.00 94.25 82 TYR A CA 1
ATOM 677 C C . TYR A 1 82 ? -12.796 5.033 -6.172 1.00 94.25 82 TYR A C 1
ATOM 679 O O . TYR A 1 82 ? -13.769 5.733 -6.442 1.00 94.25 82 TYR A O 1
ATOM 687 N N . ARG A 1 83 ? -11.740 5.004 -6.997 1.00 89.38 83 ARG A N 1
ATOM 688 C CA . ARG A 1 83 ? -11.754 5.736 -8.275 1.00 89.38 83 ARG A CA 1
ATOM 689 C C . ARG A 1 83 ? -12.920 5.307 -9.176 1.00 89.38 83 ARG A C 1
ATOM 691 O O . ARG A 1 83 ? -13.483 6.150 -9.873 1.00 89.38 83 ARG A O 1
ATOM 698 N N . GLY A 1 84 ? -13.272 4.021 -9.171 1.00 89.38 84 GLY A N 1
ATOM 699 C CA . GLY A 1 84 ? -14.448 3.497 -9.868 1.00 89.38 84 GLY A CA 1
ATOM 700 C C . GLY A 1 84 ? -15.763 4.005 -9.270 1.00 89.38 84 GLY A C 1
ATOM 701 O O . GLY A 1 84 ? -16.625 4.481 -10.004 1.00 89.38 84 GLY A O 1
ATOM 702 N N . GLU A 1 85 ? -15.892 3.981 -7.943 1.00 90.06 85 GLU A N 1
ATOM 703 C CA . GLU A 1 85 ? -17.065 4.501 -7.212 1.00 90.06 85 GLU A CA 1
ATOM 704 C C . GLU A 1 85 ? -17.296 5.999 -7.458 1.00 90.06 85 GLU A C 1
ATOM 706 O O . GLU A 1 85 ? -18.429 6.472 -7.495 1.00 90.06 85 GLU A O 1
ATOM 711 N N . ARG A 1 86 ? -16.220 6.747 -7.720 1.00 88.75 86 ARG A N 1
ATOM 712 C CA . ARG A 1 86 ? -16.240 8.176 -8.066 1.00 88.75 86 ARG A CA 1
ATOM 713 C C . ARG A 1 86 ? -16.602 8.460 -9.534 1.00 88.75 86 ARG A C 1
ATOM 715 O O . ARG A 1 86 ? -16.349 9.561 -10.019 1.00 88.75 86 ARG A O 1
ATOM 722 N N . GLY A 1 87 ? -17.167 7.487 -10.251 1.00 85.12 87 GLY A N 1
ATOM 723 C CA . GLY A 1 87 ? -17.564 7.613 -11.660 1.00 85.12 87 GLY A CA 1
ATOM 724 C C . GLY A 1 87 ? -16.444 7.321 -12.663 1.00 85.12 87 GLY A C 1
ATOM 725 O O . GLY A 1 87 ? -16.612 7.537 -13.863 1.00 85.12 87 GLY A O 1
ATOM 726 N N . GLY A 1 88 ? -15.290 6.835 -12.195 1.00 86.31 88 GLY A N 1
ATOM 727 C CA . GLY A 1 88 ? -14.231 6.309 -13.051 1.00 86.31 88 GLY A CA 1
ATOM 728 C C . GLY A 1 88 ? -14.493 4.866 -13.507 1.00 86.31 88 GLY A C 1
ATOM 729 O O . GLY A 1 88 ? -15.519 4.266 -13.187 1.00 86.31 88 GLY A O 1
ATOM 730 N N . PRO A 1 89 ? -13.556 4.252 -14.252 1.00 87.12 89 PRO A N 1
ATOM 731 C CA . PRO A 1 89 ? -13.685 2.851 -14.641 1.00 87.12 89 PRO A CA 1
ATOM 732 C C . PRO A 1 89 ? -13.666 1.936 -13.408 1.00 87.12 89 PRO A C 1
ATOM 734 O O . PRO A 1 89 ? -12.871 2.142 -12.498 1.00 87.12 89 PRO A O 1
ATOM 737 N N . LEU A 1 90 ? -14.494 0.893 -13.382 1.00 90.75 90 LEU A N 1
ATOM 738 C CA . LEU A 1 90 ? -14.494 -0.095 -12.297 1.00 90.75 90 LEU A CA 1
ATOM 739 C C . LEU A 1 90 ? -13.135 -0.804 -12.179 1.00 90.75 90 LEU A C 1
ATOM 741 O O . LEU A 1 90 ? -12.452 -1.011 -13.180 1.00 90.75 90 LEU A O 1
ATOM 745 N N . ILE A 1 91 ? -12.761 -1.248 -10.976 1.00 90.94 91 ILE A N 1
ATOM 746 C CA . ILE A 1 91 ? -11.482 -1.946 -10.733 1.00 90.94 91 ILE A CA 1
ATOM 747 C C . ILE A 1 91 ? -11.230 -3.092 -11.731 1.00 90.94 91 ILE A C 1
ATOM 749 O O . ILE A 1 91 ? -10.140 -3.195 -12.296 1.00 90.94 91 ILE A O 1
ATOM 753 N N . LYS A 1 92 ? -12.281 -3.854 -12.078 1.00 91.44 92 LYS A N 1
ATOM 754 C CA . LYS A 1 92 ? -12.241 -4.942 -13.071 1.00 91.44 92 LYS A CA 1
ATOM 755 C C . LYS A 1 92 ? -11.760 -4.515 -14.464 1.00 91.44 92 LYS A C 1
ATOM 757 O O . LYS A 1 92 ? -11.175 -5.324 -15.175 1.00 91.44 92 LYS A O 1
ATOM 762 N N . SER A 1 93 ? -11.992 -3.264 -14.869 1.00 92.00 93 SER A N 1
ATOM 763 C CA . SER A 1 93 ? -11.501 -2.715 -16.141 1.00 92.00 93 SER A CA 1
ATOM 764 C C . SER A 1 93 ? -10.204 -1.913 -15.988 1.00 92.00 93 SER A C 1
ATOM 766 O O . SER A 1 93 ? -9.482 -1.720 -16.968 1.00 92.00 93 SER A O 1
ATOM 768 N N . GLN A 1 94 ? -9.858 -1.483 -14.771 1.00 93.56 94 GLN A N 1
ATOM 769 C CA . GLN A 1 94 ? -8.605 -0.783 -14.485 1.00 93.56 94 GLN A CA 1
ATOM 770 C C . GLN A 1 94 ? -7.402 -1.730 -14.420 1.00 93.56 94 GLN A C 1
ATOM 772 O O . GLN A 1 94 ? -6.381 -1.438 -15.047 1.00 93.56 94 GLN A O 1
ATOM 777 N N . ILE A 1 95 ? -7.514 -2.869 -13.727 1.00 93.62 95 ILE A N 1
ATOM 778 C CA . ILE A 1 95 ? -6.400 -3.818 -13.542 1.00 93.62 95 ILE A CA 1
ATOM 779 C C . ILE A 1 95 ? -5.810 -4.297 -14.884 1.00 93.62 95 ILE A C 1
ATOM 781 O O . ILE A 1 95 ? -4.594 -4.168 -15.070 1.00 93.62 95 ILE A O 1
ATOM 785 N N . PRO A 1 96 ? -6.603 -4.738 -15.887 1.00 95.62 96 PRO A N 1
ATOM 786 C CA . PRO A 1 96 ? -6.054 -5.114 -17.193 1.00 95.62 96 PRO A CA 1
ATOM 787 C C . PRO A 1 96 ? -5.288 -3.975 -17.877 1.00 95.62 96 PRO A C 1
ATOM 789 O O . PRO A 1 96 ? -4.255 -4.201 -18.511 1.00 95.62 96 PRO A O 1
ATOM 792 N N . ARG A 1 97 ? -5.750 -2.728 -17.715 1.00 94.88 97 ARG A N 1
ATOM 793 C CA . ARG A 1 97 ? -5.082 -1.543 -18.267 1.00 94.88 97 ARG A CA 1
ATOM 794 C C . ARG A 1 97 ? -3.754 -1.264 -17.561 1.00 94.88 97 ARG A C 1
ATOM 796 O O . ARG A 1 97 ? -2.772 -0.970 -18.242 1.00 94.88 97 ARG A O 1
ATOM 803 N N . VAL A 1 98 ? -3.697 -1.391 -16.235 1.00 95.31 98 VAL A N 1
ATOM 804 C CA . VAL A 1 98 ? -2.447 -1.288 -15.458 1.00 95.31 98 VAL A CA 1
ATOM 805 C C . VAL A 1 98 ? -1.449 -2.350 -15.925 1.00 95.31 98 VAL A C 1
ATOM 807 O O . VAL A 1 98 ? -0.300 -2.025 -16.239 1.00 95.31 98 VAL A O 1
ATOM 810 N N . MET A 1 99 ? -1.901 -3.595 -16.086 1.00 96.38 99 MET A N 1
ATOM 811 C CA . MET A 1 99 ? -1.067 -4.696 -16.576 1.00 96.38 99 MET A CA 1
ATOM 812 C C . MET A 1 99 ? -0.563 -4.463 -18.003 1.00 96.38 99 MET A C 1
ATOM 814 O O . MET A 1 99 ? 0.610 -4.716 -18.290 1.00 96.38 99 MET A O 1
ATOM 818 N N . LEU A 1 100 ? -1.398 -3.914 -18.890 1.00 97.38 100 LEU A N 1
ATOM 819 C CA . LEU A 1 100 ? -0.982 -3.524 -20.238 1.00 97.38 100 LEU A CA 1
ATOM 820 C C . LEU A 1 100 ? 0.117 -2.454 -20.203 1.00 97.38 100 LEU A C 1
ATOM 822 O O . LEU A 1 100 ? 1.112 -2.575 -20.918 1.00 97.38 100 LEU A O 1
ATOM 826 N N . VAL A 1 101 ? -0.022 -1.424 -19.361 1.00 97.56 101 VAL A N 1
ATOM 827 C CA . VAL A 1 101 ? 1.011 -0.388 -19.195 1.00 97.56 101 VAL A CA 1
ATOM 828 C C . VAL A 1 101 ? 2.305 -0.992 -18.643 1.00 97.56 101 VAL A C 1
ATOM 830 O O . VAL A 1 101 ? 3.377 -0.696 -19.175 1.00 97.56 101 VAL A O 1
ATOM 833 N N . LYS A 1 102 ? 2.230 -1.879 -17.638 1.00 97.88 102 LYS A N 1
ATOM 834 C CA . LYS A 1 102 ? 3.397 -2.593 -17.085 1.00 97.88 102 LYS A CA 1
ATOM 835 C C . LYS A 1 102 ? 4.115 -3.408 -18.169 1.00 97.88 102 LYS A C 1
ATOM 837 O O . LYS A 1 102 ? 5.333 -3.300 -18.292 1.00 97.88 102 LYS A O 1
ATOM 842 N N . ARG A 1 103 ? 3.376 -4.147 -19.009 1.00 98.00 103 ARG A N 1
ATOM 843 C CA . ARG A 1 103 ? 3.927 -4.916 -20.145 1.00 98.00 103 ARG A CA 1
ATOM 844 C C . ARG A 1 103 ? 4.578 -4.021 -21.200 1.00 98.00 103 ARG A C 1
ATOM 846 O O . ARG A 1 103 ? 5.700 -4.299 -21.610 1.00 98.00 103 ARG A O 1
ATOM 853 N N . LYS A 1 104 ? 3.931 -2.920 -21.599 1.00 98.44 104 LYS A N 1
ATOM 854 C CA . LYS A 1 104 ? 4.502 -1.958 -22.564 1.00 98.44 104 LYS A CA 1
ATOM 855 C C . LYS A 1 104 ? 5.797 -1.328 -22.046 1.00 98.44 104 LYS A C 1
ATOM 857 O O . LYS A 1 104 ? 6.762 -1.214 -22.797 1.00 98.44 104 LYS A O 1
ATOM 862 N N . LYS A 1 105 ? 5.843 -0.949 -20.760 1.00 98.00 105 LYS A N 1
ATOM 863 C CA . LYS A 1 105 ? 7.074 -0.460 -20.114 1.00 98.00 105 LYS A CA 1
ATOM 864 C C . LYS A 1 105 ? 8.165 -1.533 -20.135 1.00 98.00 105 LYS A C 1
ATOM 866 O O . LYS A 1 105 ? 9.281 -1.217 -20.527 1.00 98.00 105 LYS A O 1
ATOM 871 N N . ALA A 1 106 ? 7.824 -2.780 -19.805 1.00 97.75 106 ALA A N 1
ATOM 872 C CA . ALA A 1 106 ? 8.762 -3.901 -19.831 1.00 97.75 106 ALA A CA 1
ATOM 873 C C . ALA A 1 106 ? 9.342 -4.172 -21.231 1.00 97.75 106 ALA A C 1
ATOM 875 O O . ALA A 1 106 ? 10.541 -4.385 -21.360 1.00 97.75 106 ALA A O 1
ATOM 876 N N . GLN A 1 107 ? 8.518 -4.115 -22.281 1.00 98.06 107 GLN A N 1
ATOM 877 C CA . GLN A 1 107 ? 8.974 -4.282 -23.668 1.00 98.06 107 GLN A CA 1
ATOM 878 C C . GLN A 1 107 ? 9.875 -3.130 -24.124 1.00 98.06 107 GLN A C 1
ATOM 880 O O . GLN A 1 107 ? 10.902 -3.364 -24.747 1.00 98.06 107 GLN A O 1
ATOM 885 N N . LYS A 1 108 ? 9.503 -1.883 -23.804 1.00 98.31 108 LYS A N 1
ATOM 886 C CA . LYS A 1 108 ? 10.230 -0.692 -24.268 1.00 98.31 108 LYS A CA 1
ATOM 887 C C . LYS A 1 108 ? 11.514 -0.414 -23.481 1.00 98.31 108 LYS A C 1
ATOM 889 O O . LYS A 1 108 ? 12.456 0.124 -24.045 1.00 98.31 108 LYS A O 1
ATOM 894 N N . ARG A 1 109 ? 11.521 -0.684 -22.172 1.00 97.75 109 ARG A N 1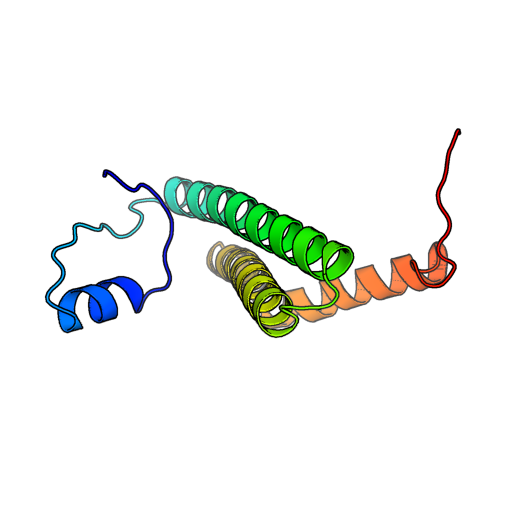
ATOM 895 C CA . ARG A 1 109 ? 12.577 -0.247 -21.235 1.00 97.75 109 ARG A CA 1
ATOM 896 C C . ARG A 1 109 ? 13.229 -1.398 -20.468 1.00 97.75 109 ARG A C 1
ATOM 898 O O . ARG A 1 109 ? 14.121 -1.161 -19.664 1.00 97.75 109 ARG A O 1
ATOM 905 N N . GLY A 1 110 ? 12.791 -2.634 -20.691 1.00 97.12 110 GLY A N 1
ATOM 906 C CA . GLY A 1 110 ? 13.218 -3.777 -19.895 1.00 97.12 110 GLY A CA 1
ATOM 907 C C . GLY A 1 110 ? 12.564 -3.827 -18.511 1.00 97.12 110 GLY A C 1
ATOM 908 O O . GLY A 1 110 ? 11.621 -3.104 -18.191 1.00 97.12 110 GLY A O 1
ATOM 909 N N . GLN A 1 111 ? 13.062 -4.745 -17.690 1.00 97.06 111 GLN A N 1
ATOM 910 C CA . GLN A 1 111 ? 12.642 -4.968 -16.307 1.00 97.06 111 GLN A CA 1
ATOM 911 C C . GLN A 1 111 ? 13.878 -4.948 -15.404 1.00 97.06 111 GLN A C 1
ATOM 913 O O . GLN A 1 111 ? 15.004 -5.039 -15.891 1.00 97.06 111 GLN A O 1
ATOM 918 N N . PHE A 1 112 ? 13.678 -4.967 -14.089 1.00 96.88 112 PHE A N 1
ATOM 919 C CA . PHE A 1 112 ? 14.762 -5.001 -13.098 1.00 96.88 112 PHE A CA 1
ATOM 920 C C . PHE A 1 112 ? 15.568 -6.323 -13.063 1.00 96.88 112 PHE A C 1
ATOM 922 O O . PHE A 1 112 ? 16.442 -6.496 -12.224 1.00 96.88 112 PHE A O 1
ATOM 929 N N . LYS A 1 113 ? 15.338 -7.251 -14.008 1.00 96.81 113 LYS A N 1
ATOM 930 C CA . LYS A 1 113 ? 16.017 -8.560 -14.092 1.00 96.81 113 LYS A CA 1
ATOM 931 C C . LYS A 1 113 ? 17.532 -8.462 -14.282 1.00 96.81 113 LYS A C 1
ATOM 933 O O . LYS A 1 113 ? 18.248 -9.356 -13.855 1.00 96.81 113 LYS A O 1
ATOM 938 N N . LYS A 1 114 ? 18.010 -7.400 -14.937 1.00 97.50 114 LYS A N 1
ATOM 939 C CA . LYS A 1 114 ? 19.444 -7.181 -15.181 1.00 97.50 114 LYS A CA 1
ATOM 940 C C . LYS A 1 114 ? 20.181 -6.551 -13.989 1.00 97.50 114 LYS A C 1
ATOM 942 O O . LYS A 1 114 ? 21.386 -6.389 -14.091 1.00 97.50 114 LYS A O 1
ATOM 947 N N . ARG A 1 115 ? 19.477 -6.189 -12.901 1.00 96.81 115 ARG A N 1
ATOM 948 C CA . ARG A 1 115 ? 20.057 -5.582 -11.683 1.00 96.81 115 ARG A CA 1
ATOM 949 C C . ARG A 1 115 ? 20.947 -4.354 -11.965 1.00 96.81 115 ARG A C 1
ATOM 951 O O . ARG A 1 115 ? 21.987 -4.183 -11.349 1.00 96.81 115 ARG A O 1
ATOM 958 N N . ILE A 1 116 ? 20.552 -3.525 -12.935 1.00 97.56 116 ILE A N 1
ATOM 959 C CA . ILE A 1 116 ? 21.314 -2.335 -13.343 1.00 97.56 116 ILE A CA 1
ATOM 960 C C . ILE A 1 116 ? 21.033 -1.196 -12.357 1.00 97.56 116 ILE A C 1
ATOM 962 O O . ILE A 1 116 ? 19.866 -0.845 -12.171 1.00 97.56 116 ILE A O 1
ATOM 966 N N . ILE A 1 117 ? 22.091 -0.609 -11.794 1.00 97.88 117 ILE A N 1
ATOM 967 C CA . ILE A 1 117 ? 22.065 0.622 -10.991 1.00 97.88 117 ILE A CA 1
ATOM 968 C C . ILE A 1 117 ? 22.698 1.737 -11.831 1.00 97.88 117 ILE A C 1
ATOM 970 O O . ILE A 1 117 ? 23.746 1.528 -12.436 1.00 97.88 117 ILE A O 1
ATOM 974 N N . LEU A 1 118 ? 22.024 2.883 -11.938 1.00 96.56 118 LEU A N 1
ATOM 975 C CA . LEU A 1 118 ? 22.522 4.061 -12.653 1.00 96.56 118 LEU A CA 1
ATOM 976 C C . LEU A 1 118 ? 23.201 4.989 -11.642 1.00 96.56 118 LEU A C 1
ATOM 978 O O . LEU A 1 118 ? 22.533 5.431 -10.711 1.00 96.56 118 LEU A O 1
ATOM 982 N N . GLU A 1 119 ? 24.490 5.271 -11.824 1.00 95.94 119 GLU A N 1
ATOM 983 C CA . GLU A 1 119 ? 25.269 6.113 -10.898 1.00 95.94 119 GLU A CA 1
ATOM 984 C C . GLU A 1 119 ? 25.320 7.591 -11.335 1.00 95.94 119 GLU A C 1
ATOM 986 O O . GLU A 1 119 ? 25.338 8.474 -10.483 1.00 95.94 119 GLU A O 1
ATOM 991 N N . GLU A 1 120 ? 25.251 7.878 -12.642 1.00 91.06 120 GLU A N 1
ATOM 992 C CA . GLU A 1 120 ? 25.240 9.236 -13.214 1.00 91.06 120 GLU A CA 1
ATOM 993 C C . GLU A 1 120 ? 24.534 9.278 -14.589 1.00 91.06 120 GLU A C 1
ATOM 995 O O . GLU A 1 120 ? 24.497 8.267 -15.298 1.00 91.06 120 GLU A O 1
ATOM 1000 N N . SER A 1 121 ? 23.941 10.425 -14.967 1.00 76.75 121 SER A N 1
ATOM 1001 C CA . SER A 1 121 ? 23.301 10.658 -16.282 1.00 76.75 121 SER A CA 1
ATOM 1002 C C . SER A 1 121 ? 23.220 12.124 -16.675 1.00 76.75 121 SER A C 1
ATOM 1004 O O . SER A 1 121 ? 22.857 12.914 -15.773 1.00 76.75 121 SER A O 1
#

Sequence (121 aa):
MKYNKLVRDRIPEIIKKRGGKLKFHVASSNYEFWNKLKEKLEEECGELLEAIEEYVATEDNEEKLIEETADFLEVLDAVLRYRGERGGPLIKSQIPRVMLVKRKKAQKRGQFKKRIILEES

InterPro domains:
  IPR004518 NTP pyrophosphohydrolase MazG-like domain [PF03819] (36-76)
  IPR038735 MSMEG_1276-like, nucleoside triphosphate pyrophosphohydrolase domain [cd11532] (3-115)

Foldseek 3Di:
DDDDADDPPCPVVVCVVVVHDDDDDDQPDPVSVVVRLVVQLVVLVVQLVVQVVVCVVPVDNPVSNVVSVVSNVVSVLVNQCVCVVVVHPHSVVVVVVVVVVVVVCCVVPNDCPVVDDDPDD

pLDDT: mean 94.75, std 4.78, range [67.62, 98.44]

Organism: NCBI:txid1802673